Protein AF-A0AAW6A656-F1 (afdb_monomer_lite)

pLDDT: mean 82.99, std 16.08, range [44.19, 97.19]

Organism: Lacticaseibacillus paracasei (NCBI:txid1597)

Structure (mmCIF, N/CA/C/O backbone):
data_AF-A0AAW6A656-F1
#
_entry.id   AF-A0AAW6A656-F1
#
loop_
_atom_site.group_PDB
_atom_site.id
_atom_site.type_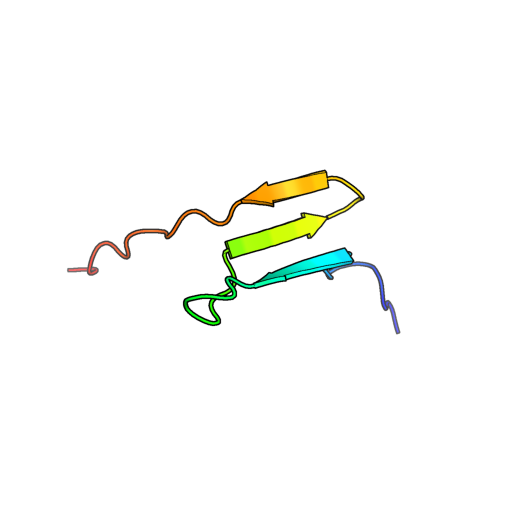symbol
_atom_site.label_atom_id
_atom_site.label_alt_id
_atom_site.label_comp_id
_atom_site.label_asym_id
_atom_site.label_entity_id
_atom_site.label_seq_id
_atom_site.pdbx_PDB_ins_code
_atom_site.Cartn_x
_atom_site.Cartn_y
_atom_site.Cartn_z
_atom_site.occupancy
_atom_site.B_iso_or_equiv
_atom_site.auth_seq_id
_atom_site.auth_comp_id
_atom_site.auth_asym_id
_atom_site.auth_atom_id
_atom_site.pdbx_PDB_model_num
ATOM 1 N N . MET A 1 1 ? 22.283 -1.577 -1.960 1.00 48.41 1 MET A N 1
ATOM 2 C CA . MET A 1 1 ? 20.867 -1.714 -1.559 1.00 48.41 1 MET A CA 1
ATOM 3 C C . MET A 1 1 ? 20.043 -1.618 -2.827 1.00 48.41 1 MET A C 1
ATOM 5 O O . MET A 1 1 ? 20.168 -0.621 -3.522 1.00 48.41 1 MET A O 1
ATOM 9 N N . LYS A 1 2 ? 19.319 -2.677 -3.203 1.00 50.66 2 LYS A N 1
ATOM 10 C CA . LYS A 1 2 ? 18.423 -2.651 -4.366 1.00 50.66 2 LYS A CA 1
ATOM 11 C C . LYS A 1 2 ? 17.105 -2.006 -3.945 1.00 50.66 2 LYS A C 1
ATOM 13 O O . LYS A 1 2 ? 16.129 -2.692 -3.668 1.00 50.66 2 LYS A O 1
ATOM 18 N N . THR A 1 3 ? 17.123 -0.692 -3.786 1.00 54.25 3 THR A N 1
ATOM 19 C CA . THR A 1 3 ? 15.996 0.098 -3.275 1.00 54.25 3 THR A CA 1
ATOM 20 C C . THR A 1 3 ? 14.954 0.354 -4.374 1.00 54.25 3 THR A C 1
ATOM 22 O O . THR A 1 3 ? 14.544 1.490 -4.569 1.00 54.25 3 THR A O 1
ATOM 25 N N . GLY A 1 4 ? 14.598 -0.679 -5.146 1.00 55.84 4 GLY A N 1
ATOM 26 C CA . GLY A 1 4 ? 13.734 -0.517 -6.320 1.00 55.84 4 GLY A CA 1
ATOM 27 C C . GLY A 1 4 ? 13.127 -1.784 -6.926 1.00 55.84 4 GLY A C 1
ATOM 28 O O . GLY A 1 4 ? 12.329 -1.650 -7.838 1.00 55.84 4 GLY A O 1
ATOM 29 N N . ASP A 1 5 ? 13.439 -2.993 -6.440 1.00 65.06 5 ASP A N 1
ATOM 30 C CA . ASP A 1 5 ? 12.942 -4.214 -7.106 1.00 65.06 5 ASP A CA 1
ATOM 31 C C . ASP A 1 5 ? 11.658 -4.799 -6.477 1.00 65.06 5 ASP A C 1
ATOM 33 O O . ASP A 1 5 ? 11.096 -5.720 -7.049 1.00 65.06 5 ASP A O 1
ATOM 37 N N . ASN A 1 6 ? 11.184 -4.321 -5.314 1.00 75.62 6 ASN A N 1
ATOM 38 C CA . ASN A 1 6 ? 10.043 -4.928 -4.592 1.00 75.62 6 ASN A CA 1
ATOM 39 C C . ASN A 1 6 ? 9.244 -3.913 -3.745 1.00 75.62 6 ASN A C 1
ATOM 41 O O . ASN A 1 6 ? 8.898 -4.185 -2.592 1.00 75.62 6 ASN A O 1
ATOM 45 N N . THR A 1 7 ? 8.988 -2.715 -4.266 1.00 85.25 7 THR A N 1
ATOM 46 C CA . THR A 1 7 ? 8.220 -1.683 -3.548 1.00 85.25 7 THR A CA 1
ATOM 47 C C . THR A 1 7 ? 7.118 -1.111 -4.423 1.00 85.25 7 THR A C 1
ATOM 49 O O . THR A 1 7 ? 7.251 -1.078 -5.639 1.00 85.25 7 THR A O 1
ATOM 52 N N . PHE A 1 8 ? 6.040 -0.654 -3.791 1.00 90.88 8 PHE A N 1
ATOM 53 C CA . PHE A 1 8 ? 5.033 0.172 -4.452 1.00 90.88 8 PHE A CA 1
ATOM 54 C C . PHE A 1 8 ? 5.545 1.605 -4.596 1.00 90.88 8 PHE A C 1
ATOM 56 O O . PHE A 1 8 ? 6.308 2.063 -3.741 1.00 90.88 8 PHE A O 1
ATOM 63 N N . ASP A 1 9 ? 5.089 2.294 -5.639 1.00 91.25 9 ASP A N 1
ATOM 64 C CA . ASP A 1 9 ? 5.384 3.712 -5.851 1.00 91.25 9 ASP A CA 1
ATOM 65 C C . ASP A 1 9 ? 4.638 4.557 -4.810 1.00 91.25 9 ASP A C 1
ATOM 67 O O . ASP A 1 9 ? 5.235 5.390 -4.136 1.00 91.25 9 ASP A O 1
ATOM 71 N N . ASP A 1 10 ? 3.343 4.265 -4.628 1.00 93.75 10 ASP A N 1
ATOM 72 C CA . ASP A 1 10 ? 2.450 4.930 -3.678 1.00 93.75 10 ASP A CA 1
ATOM 73 C C . ASP A 1 10 ? 1.426 3.955 -3.070 1.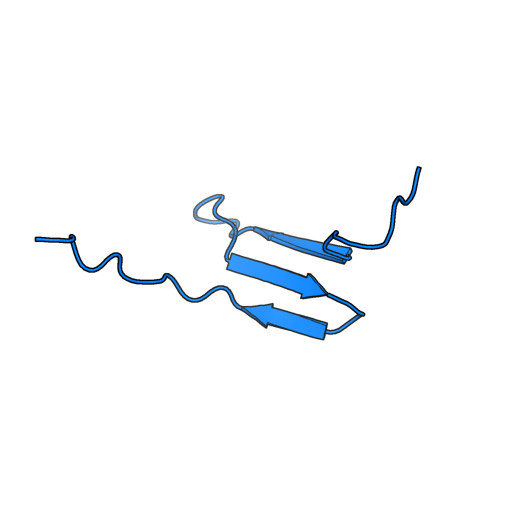00 93.75 10 ASP A C 1
ATOM 75 O O . ASP A 1 10 ? 1.161 2.864 -3.588 1.00 93.75 10 ASP A O 1
ATOM 79 N N . ILE A 1 11 ? 0.809 4.371 -1.959 1.00 94.69 11 ILE A N 1
ATOM 80 C CA . ILE A 1 11 ? -0.225 3.616 -1.239 1.00 94.69 11 ILE A CA 1
ATOM 81 C C . ILE A 1 11 ? -1.459 4.498 -1.028 1.00 94.69 11 ILE A C 1
ATOM 83 O O . ILE A 1 11 ? -1.370 5.610 -0.507 1.00 94.69 11 ILE A O 1
ATOM 87 N N . TYR A 1 12 ? -2.637 3.964 -1.351 1.00 94.94 12 TYR A N 1
ATOM 88 C CA . TYR A 1 12 ? -3.916 4.628 -1.117 1.00 94.94 12 TYR A CA 1
ATOM 89 C C . TYR A 1 12 ? -4.526 4.182 0.209 1.00 94.94 12 TYR A C 1
ATOM 91 O O . TYR A 1 12 ? -4.844 3.005 0.401 1.00 94.94 12 TYR A O 1
ATOM 99 N N . ILE A 1 13 ? -4.743 5.138 1.113 1.00 96.25 13 ILE A N 1
ATOM 100 C CA . ILE A 1 13 ? -5.359 4.912 2.424 1.00 96.25 13 ILE A CA 1
ATOM 101 C C . ILE A 1 13 ? -6.735 5.582 2.460 1.00 96.25 13 ILE A C 1
ATOM 103 O O . ILE A 1 13 ? -6.877 6.765 2.144 1.00 96.25 13 ILE A O 1
ATOM 107 N N . SER A 1 14 ? -7.758 4.832 2.872 1.00 95.31 14 SER A N 1
ATOM 108 C CA . SER A 1 14 ? -9.096 5.377 3.114 1.00 95.31 14 SER A CA 1
ATOM 109 C C . SER A 1 14 ? -9.059 6.388 4.259 1.00 95.31 14 SER A C 1
ATOM 111 O O . SER A 1 14 ? -8.665 6.050 5.374 1.00 95.31 14 SER A O 1
ATOM 113 N N . LYS A 1 15 ? -9.530 7.615 4.010 1.00 96.50 15 LYS A N 1
ATOM 114 C CA . LYS A 1 15 ? -9.659 8.652 5.049 1.00 96.50 15 LYS A CA 1
ATOM 115 C C . LYS A 1 15 ? -10.689 8.299 6.121 1.00 96.50 15 LYS A C 1
ATOM 117 O O . LYS A 1 15 ? -10.573 8.764 7.246 1.00 96.50 15 LYS A O 1
ATOM 122 N N . GLU A 1 16 ? -11.682 7.490 5.771 1.00 97.19 16 GLU A N 1
ATOM 123 C CA . GLU A 1 16 ? -12.767 7.109 6.677 1.00 97.19 16 GLU A CA 1
ATOM 124 C C . GLU A 1 16 ? -12.339 5.993 7.630 1.00 97.19 16 GLU A C 1
ATOM 126 O O . GLU A 1 16 ? -12.691 6.010 8.805 1.00 97.19 16 GLU A O 1
ATOM 131 N N . THR A 1 17 ? -11.572 5.016 7.131 1.00 95.12 17 THR A N 1
ATOM 132 C CA . THR A 1 17 ? -11.253 3.798 7.893 1.00 95.12 17 THR A CA 1
ATOM 133 C C . THR A 1 17 ? -9.782 3.669 8.273 1.00 95.12 17 THR A C 1
ATOM 135 O O . THR A 1 17 ? -9.438 2.751 9.012 1.00 95.12 17 THR A O 1
ATOM 138 N N . GLY A 1 18 ? -8.896 4.494 7.707 1.00 95.12 18 GLY A N 1
ATOM 139 C CA . GLY A 1 18 ? -7.443 4.372 7.864 1.00 95.12 18 GLY A CA 1
ATOM 140 C C . GLY A 1 18 ? -6.844 3.102 7.243 1.00 95.12 18 GLY A C 1
ATOM 141 O O . GLY A 1 18 ? -5.708 2.751 7.544 1.00 95.12 18 GLY A O 1
ATOM 142 N N . LYS A 1 19 ? -7.597 2.383 6.398 1.00 93.88 19 LYS A N 1
ATOM 143 C CA . LYS A 1 19 ? -7.164 1.108 5.798 1.00 93.88 19 LYS A CA 1
ATOM 144 C C . LYS A 1 19 ? -6.562 1.332 4.419 1.00 93.88 19 LYS A C 1
ATOM 146 O O . LYS A 1 19 ? -7.030 2.200 3.684 1.00 93.88 19 LYS A O 1
ATOM 151 N N . VAL A 1 20 ? -5.584 0.508 4.052 1.00 93.81 20 VAL A N 1
ATOM 152 C CA . VAL A 1 20 ? -5.055 0.468 2.685 1.00 93.81 20 VAL A CA 1
ATOM 153 C C . VAL A 1 20 ? -6.124 -0.094 1.747 1.00 93.81 20 VAL A C 1
ATOM 155 O O . VAL A 1 20 ? -6.689 -1.155 2.010 1.00 93.81 20 VAL A O 1
ATOM 158 N N . VAL A 1 21 ? -6.413 0.628 0.667 1.00 95.31 21 VAL A N 1
ATOM 159 C CA . VAL A 1 21 ? -7.453 0.282 -0.321 1.00 95.31 21 VAL A CA 1
ATOM 160 C C . VAL A 1 21 ? -6.913 0.158 -1.744 1.00 95.31 21 VAL A C 1
ATOM 162 O O . VAL A 1 21 ? -7.632 -0.276 -2.644 1.00 95.31 21 VAL A O 1
ATOM 165 N N . GLY A 1 22 ? -5.651 0.511 -1.960 1.00 95.00 22 GLY A N 1
ATOM 166 C CA . GLY A 1 22 ? -5.007 0.437 -3.261 1.00 95.00 22 GLY A CA 1
ATOM 167 C C . GLY A 1 22 ? -3.527 0.780 -3.187 1.00 95.00 22 GLY A C 1
ATOM 168 O O . GLY A 1 22 ? -3.040 1.235 -2.150 1.00 95.00 22 GLY A O 1
ATOM 169 N N . VAL A 1 23 ? -2.841 0.575 -4.302 1.00 95.44 23 VAL A N 1
ATOM 170 C CA . VAL A 1 23 ? -1.421 0.889 -4.495 1.00 95.44 23 VAL A CA 1
ATOM 171 C C . VAL A 1 23 ? -1.194 1.420 -5.907 1.00 95.44 23 VAL A C 1
ATOM 173 O O . VAL A 1 23 ? -1.958 1.089 -6.820 1.00 95.44 23 VAL A O 1
ATOM 176 N N . MET A 1 24 ? -0.134 2.204 -6.083 1.00 95.44 24 MET A N 1
ATOM 177 C CA . MET A 1 24 ? 0.444 2.495 -7.392 1.00 95.44 24 MET A CA 1
ATOM 178 C C . MET A 1 24 ? 1.678 1.612 -7.600 1.00 9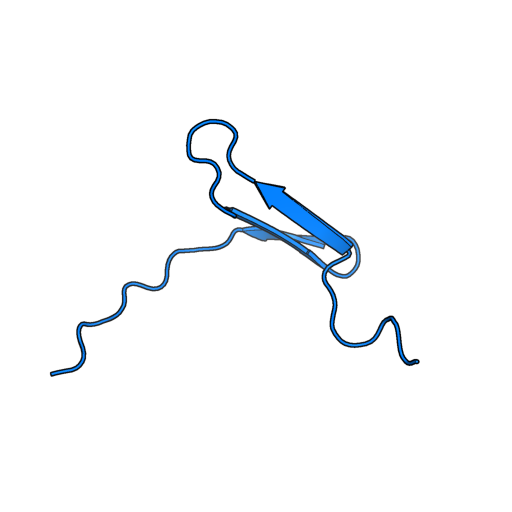5.44 24 MET A C 1
ATOM 180 O O . MET A 1 24 ? 2.518 1.498 -6.705 1.00 95.44 24 MET A O 1
ATOM 184 N N . LEU A 1 25 ? 1.772 0.969 -8.762 1.00 91.75 25 LEU A N 1
ATOM 185 C CA . LEU A 1 25 ? 2.929 0.168 -9.164 1.00 91.75 25 LEU A CA 1
ATOM 186 C C . LEU A 1 25 ? 3.231 0.411 -10.640 1.00 91.75 25 LEU A C 1
ATOM 188 O O . LEU A 1 25 ? 2.359 0.200 -11.489 1.00 91.75 25 LEU A O 1
ATOM 192 N N . ASP A 1 26 ? 4.456 0.836 -10.933 1.00 90.44 26 ASP A N 1
ATOM 193 C CA . ASP A 1 26 ? 4.933 1.173 -12.275 1.00 90.44 26 ASP A CA 1
ATOM 194 C C . ASP A 1 26 ? 4.014 2.193 -12.975 1.00 90.44 26 ASP A C 1
ATOM 196 O O . ASP A 1 26 ? 3.651 2.046 -14.149 1.00 90.44 26 ASP A O 1
ATOM 200 N N . GLY A 1 27 ? 3.572 3.208 -12.221 1.00 90.38 27 GLY A N 1
ATOM 201 C CA . GLY A 1 27 ? 2.652 4.247 -12.703 1.00 90.38 27 GLY A CA 1
ATOM 202 C C . GLY A 1 27 ? 1.229 3.760 -13.013 1.00 90.38 27 GLY A C 1
ATOM 203 O O . GLY A 1 27 ? 0.499 4.432 -13.746 1.00 90.38 27 GLY A O 1
ATOM 204 N N . ARG A 1 28 ? 0.828 2.588 -12.502 1.00 93.81 28 ARG A N 1
ATOM 205 C CA . ARG A 1 28 ? -0.523 2.025 -12.668 1.00 93.81 28 ARG A CA 1
ATOM 206 C C . ARG A 1 28 ? -1.242 1.881 -11.337 1.00 93.81 28 ARG A C 1
ATOM 208 O O . ARG A 1 28 ? -0.656 1.435 -10.353 1.00 93.81 28 ARG A O 1
ATOM 215 N N . ASP A 1 29 ? -2.537 2.170 -11.349 1.00 95.56 29 ASP A N 1
ATOM 216 C CA . ASP A 1 29 ? -3.410 2.053 -10.184 1.00 95.56 29 ASP A CA 1
ATOM 217 C C . ASP A 1 29 ? -3.970 0.638 -10.005 1.00 95.56 29 ASP A C 1
ATOM 219 O O . ASP A 1 29 ? -4.595 0.076 -10.910 1.00 95.56 29 ASP A O 1
ATOM 223 N N . TYR A 1 30 ? -3.830 0.097 -8.794 1.00 93.88 30 TYR A N 1
ATOM 224 C CA . TYR A 1 30 ? -4.423 -1.176 -8.390 1.00 93.88 30 TYR A CA 1
ATOM 225 C C . TYR A 1 30 ? -5.326 -0.979 -7.174 1.00 93.88 30 TYR A C 1
ATOM 227 O O . TYR A 1 30 ? -4.911 -0.448 -6.144 1.00 93.88 30 TYR A O 1
ATOM 235 N N . LYS A 1 31 ? -6.568 -1.465 -7.263 1.00 94.31 31 LYS A N 1
ATOM 236 C CA . LYS A 1 31 ? -7.501 -1.514 -6.132 1.00 94.31 31 LYS A CA 1
ATOM 237 C C . LYS A 1 31 ? -7.319 -2.822 -5.370 1.00 94.31 31 LYS A C 1
ATOM 239 O O . LYS A 1 31 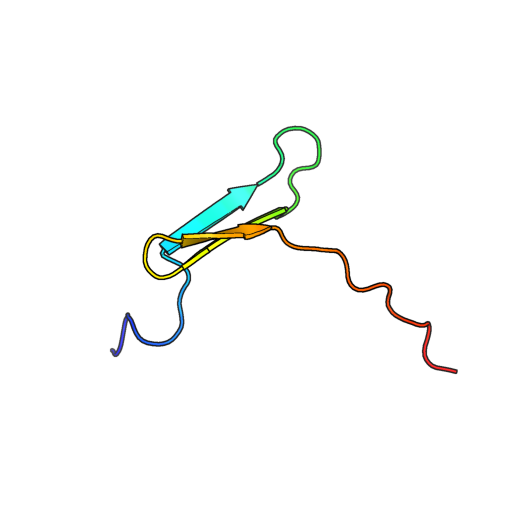? -7.409 -3.896 -5.963 1.00 94.31 31 LYS A O 1
ATOM 244 N N . LEU A 1 32 ? -7.135 -2.741 -4.054 1.00 90.44 32 LEU A N 1
ATOM 245 C CA . LEU A 1 32 ? -7.124 -3.929 -3.208 1.00 90.44 32 LEU A CA 1
ATOM 246 C C . LEU A 1 32 ? -8.555 -4.431 -3.025 1.00 90.44 32 LEU A C 1
ATOM 248 O O . LEU A 1 32 ? -9.433 -3.722 -2.527 1.00 90.44 32 LEU A O 1
ATOM 252 N N . VAL A 1 33 ? -8.781 -5.673 -3.434 1.00 87.69 33 VAL A N 1
ATOM 253 C CA . VAL A 1 33 ? -10.021 -6.394 -3.166 1.00 87.69 33 VAL A CA 1
ATOM 254 C C . VAL A 1 33 ? -9.764 -7.277 -1.949 1.00 87.69 33 VAL A C 1
ATOM 256 O O . VAL A 1 33 ? -8.814 -8.061 -1.980 1.00 87.69 33 VAL A O 1
ATOM 259 N N . PRO A 1 34 ? -10.557 -7.160 -0.869 1.00 80.31 34 PRO A N 1
ATOM 260 C CA . PRO A 1 34 ? -10.421 -8.047 0.273 1.00 80.31 34 PRO A C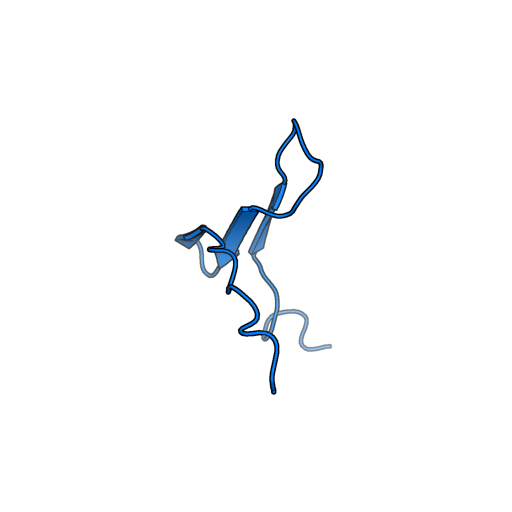A 1
ATOM 261 C C . PRO A 1 34 ? -10.566 -9.492 -0.194 1.00 80.31 34 PRO A C 1
ATOM 263 O O . PRO A 1 34 ? -11.609 -9.876 -0.726 1.00 80.31 34 PRO A O 1
ATOM 266 N N . ILE A 1 35 ? -9.522 -10.290 0.006 1.00 78.38 35 ILE A N 1
ATOM 267 C CA . ILE A 1 35 ? -9.655 -11.735 -0.097 1.00 78.38 35 ILE A CA 1
ATOM 268 C C . ILE A 1 35 ? -10.498 -12.121 1.113 1.00 78.38 35 ILE A C 1
ATOM 270 O O . ILE A 1 35 ? -10.099 -11.866 2.251 1.00 78.38 35 ILE A O 1
ATOM 274 N N . LYS A 1 36 ? -11.696 -12.665 0.880 1.00 75.44 36 LYS A N 1
ATOM 275 C CA . LYS A 1 36 ? -12.385 -13.395 1.941 1.00 75.44 36 LYS A CA 1
ATOM 276 C C . LYS A 1 36 ? -11.421 -14.506 2.328 1.00 75.44 36 LYS A C 1
ATOM 278 O O . LYS A 1 36 ? -11.126 -15.348 1.485 1.00 75.44 36 LYS A O 1
ATOM 283 N N . GLN A 1 37 ? -10.871 -14.462 3.539 1.00 64.38 37 GLN A N 1
ATOM 284 C CA . GLN A 1 37 ? -10.340 -15.682 4.121 1.00 64.38 37 GLN A CA 1
ATOM 285 C C . GLN A 1 37 ? -11.539 -16.628 4.119 1.00 64.38 37 GLN A C 1
ATOM 287 O O . GLN A 1 37 ? -12.524 -16.370 4.806 1.00 64.38 37 GLN A O 1
ATOM 292 N N . GLU A 1 38 ? -11.534 -17.624 3.232 1.00 65.75 38 GLU A N 1
ATOM 293 C CA . GLU A 1 38 ? -12.261 -18.839 3.554 1.00 65.75 38 GLU A CA 1
ATOM 294 C C . GLU A 1 38 ? -11.639 -19.267 4.875 1.00 65.75 38 GLU A C 1
ATOM 296 O O . GLU A 1 38 ? -10.424 -19.474 4.942 1.00 65.75 38 GLU A O 1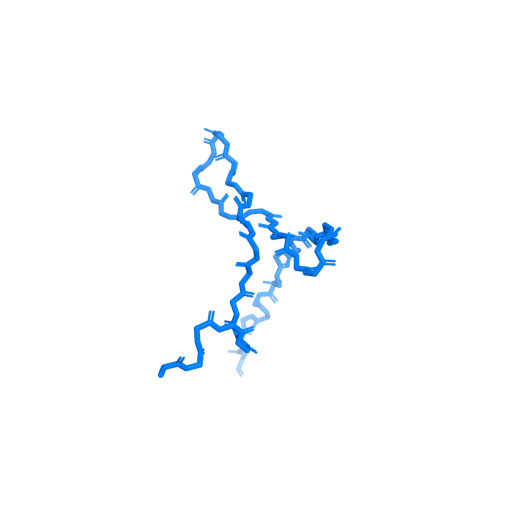
ATOM 301 N N . ASP A 1 39 ? -12.437 -19.209 5.942 1.00 62.34 39 ASP A N 1
ATOM 302 C CA . ASP A 1 39 ? -12.082 -19.801 7.218 1.00 62.34 39 ASP A CA 1
ATOM 303 C C . ASP A 1 39 ? -11.681 -21.237 6.883 1.00 62.34 39 ASP A C 1
ATOM 305 O O . ASP A 1 39 ? -12.527 -22.044 6.504 1.00 62.34 39 ASP A O 1
ATOM 309 N N . GLY A 1 40 ? -10.374 -21.500 6.859 1.00 58.56 40 GLY A N 1
ATOM 310 C CA . GLY A 1 40 ? -9.855 -22.821 6.557 1.00 58.56 40 GLY A CA 1
ATOM 311 C C . GLY A 1 40 ? -10.393 -23.773 7.612 1.00 58.56 40 GLY A C 1
ATOM 312 O O . GLY A 1 40 ? -10.017 -23.647 8.778 1.00 58.56 40 GLY A O 1
ATOM 313 N N . GLU A 1 41 ? -11.304 -24.654 7.198 1.00 44.19 41 GLU A N 1
ATOM 314 C CA . GLU A 1 41 ? -11.683 -25.861 7.937 1.00 44.19 41 GLU A CA 1
ATOM 315 C C . GLU A 1 41 ? -10.477 -26.790 8.135 1.00 44.19 41 GLU A C 1
ATOM 317 O O . GLU A 1 41 ? -9.641 -26.910 7.204 1.00 44.19 41 GLU A O 1
#

Foldseek 3Di:
DCPDDDDFPAWDADPVPRDTQWTHHPNDTDGDDDDPPPPDD

Sequence (41 aa):
MKTGDNTFDDIYISKETGKVVGVMLDGRDYKLVPIKQEDGE

Radius of gyration: 13.65 Å; chains: 1; bounding box: 34×34×21 Å

Secondary structure (DSSP, 8-state):
--TTSS--SEEEE-TTT--EEEEEETTEEEEPPPP------